Protein AF-M1MCL2-F1 (afdb_monomer_lite)

Sequence (88 aa):
MGKRNSLFAKLKELTGVSYEKIAKEFGVSKQHISQSFSNHLMTYENSNKFMALNILNLKINEYQEEIKKLENFKGEISNVKGGANYEF

pLDDT: mean 83.63, std 17.51, range [36.75, 97.38]

Organism: NCBI:txid931276

Structure (mmCIF, N/CA/C/O backbone):
data_AF-M1MCL2-F1
#
_entry.id   AF-M1MCL2-F1
#
loop_
_atom_site.group_PDB
_atom_site.id
_atom_site.type_symbol
_atom_site.label_atom_id
_atom_site.label_alt_id
_atom_site.label_comp_id
_atom_site.label_asym_id
_atom_site.label_entity_id
_atom_site.label_seq_id
_atom_site.pdbx_PDB_ins_code
_atom_site.Cartn_x
_atom_site.Cartn_y
_atom_site.Cartn_z
_atom_site.occupancy
_atom_site.B_iso_or_equiv
_atom_site.auth_seq_id
_atom_site.auth_comp_id
_atom_site.auth_asym_id
_atom_site.auth_atom_id
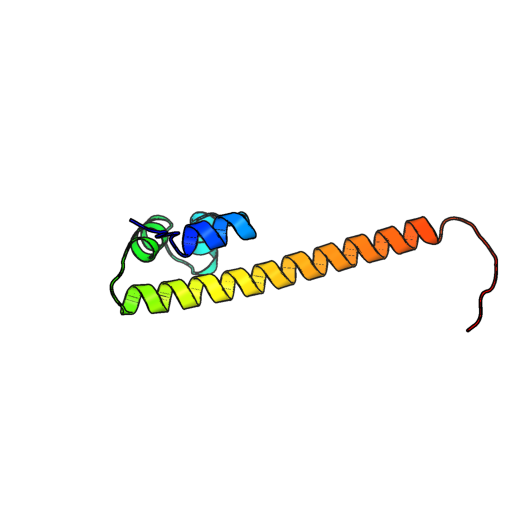_atom_site.pdbx_PDB_model_num
ATOM 1 N N . MET A 1 1 ? 24.825 -11.209 2.442 1.00 39.53 1 MET A N 1
ATOM 2 C CA . MET A 1 1 ? 24.308 -10.198 1.490 1.00 39.53 1 MET A CA 1
ATOM 3 C C . MET A 1 1 ? 23.035 -9.592 2.068 1.00 39.53 1 MET A C 1
ATOM 5 O O . MET A 1 1 ? 22.027 -10.278 2.146 1.00 39.53 1 MET A O 1
ATOM 9 N N . GLY A 1 2 ? 23.105 -8.365 2.589 1.00 39.44 2 GLY A N 1
ATOM 10 C CA . GLY A 1 2 ? 22.012 -7.739 3.340 1.00 39.44 2 GLY A CA 1
ATOM 11 C C . GLY A 1 2 ? 20.897 -7.169 2.454 1.00 39.44 2 GLY A C 1
ATOM 12 O O . GLY A 1 2 ? 21.169 -6.407 1.534 1.00 39.44 2 GLY A O 1
ATOM 13 N N . LYS A 1 3 ? 19.654 -7.559 2.767 1.00 45.38 3 LYS A N 1
ATOM 14 C CA . LYS A 1 3 ? 18.365 -6.873 2.533 1.00 45.38 3 LYS A CA 1
ATOM 15 C C . LYS A 1 3 ? 18.192 -6.109 1.203 1.00 45.38 3 LYS A C 1
ATOM 17 O O . LYS A 1 3 ? 18.134 -4.885 1.195 1.00 45.38 3 LYS A O 1
ATOM 22 N N . ARG A 1 4 ? 17.940 -6.819 0.099 1.00 49.41 4 ARG A N 1
ATOM 23 C CA . ARG A 1 4 ? 17.182 -6.253 -1.038 1.00 49.41 4 ARG A CA 1
ATOM 24 C C . ARG A 1 4 ? 15.709 -6.636 -0.901 1.00 49.41 4 ARG A C 1
ATOM 26 O O . ARG A 1 4 ? 15.222 -7.510 -1.607 1.00 49.41 4 ARG A O 1
ATOM 33 N N . ASN A 1 5 ? 15.009 -6.004 0.040 1.00 57.19 5 ASN A N 1
ATOM 34 C CA . ASN A 1 5 ? 13.548 -5.987 -0.012 1.00 57.19 5 ASN A CA 1
ATOM 35 C C . ASN A 1 5 ? 13.169 -5.111 -1.208 1.00 57.19 5 ASN A C 1
ATOM 37 O O . ASN A 1 5 ? 13.410 -3.906 -1.179 1.00 57.19 5 ASN A O 1
ATOM 41 N N . SER A 1 6 ? 12.650 -5.715 -2.280 1.00 78.94 6 SER A N 1
ATOM 42 C CA . SER A 1 6 ? 12.150 -4.959 -3.428 1.00 78.94 6 SER A CA 1
ATOM 43 C C . SER A 1 6 ? 11.072 -3.985 -2.943 1.00 78.94 6 SER A C 1
ATOM 45 O O . SER A 1 6 ? 10.270 -4.326 -2.074 1.00 78.94 6 SER A O 1
ATOM 47 N N . LEU A 1 7 ? 11.057 -2.758 -3.473 1.00 87.31 7 LEU A N 1
ATOM 48 C CA . LEU A 1 7 ? 10.061 -1.730 -3.133 1.00 87.31 7 LEU A CA 1
ATOM 49 C C . LEU A 1 7 ? 8.632 -2.300 -3.147 1.00 87.31 7 LEU A C 1
ATOM 51 O O . LEU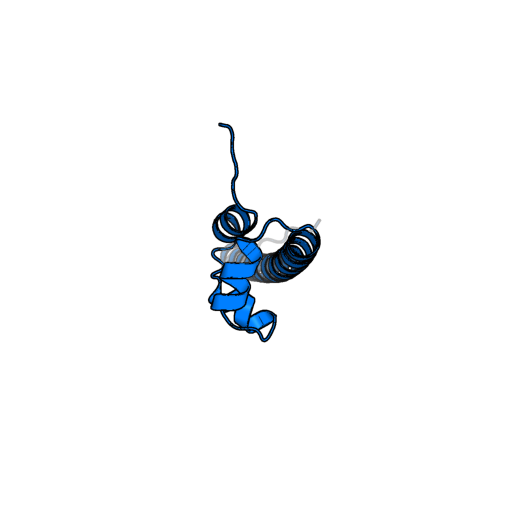 A 1 7 ? 7.832 -2.023 -2.257 1.00 87.31 7 LEU A O 1
ATOM 55 N N . PHE A 1 8 ? 8.353 -3.174 -4.117 1.00 88.94 8 PHE A N 1
ATOM 56 C CA . PHE A 1 8 ? 7.092 -3.894 -4.208 1.00 88.94 8 PHE A CA 1
ATOM 57 C C . PHE A 1 8 ? 6.827 -4.837 -3.028 1.00 88.94 8 PHE A C 1
ATOM 59 O O . PHE A 1 8 ? 5.704 -4.876 -2.544 1.00 88.94 8 PHE A O 1
ATOM 66 N N . ALA A 1 9 ? 7.822 -5.589 -2.544 1.00 89.44 9 ALA A N 1
ATOM 67 C CA . ALA A 1 9 ? 7.637 -6.484 -1.402 1.00 89.44 9 ALA A CA 1
ATOM 68 C C . ALA A 1 9 ? 7.186 -5.710 -0.157 1.00 89.44 9 ALA A C 1
ATOM 70 O O . ALA A 1 9 ? 6.222 -6.109 0.490 1.00 89.44 9 ALA A O 1
ATOM 71 N N . LYS A 1 10 ? 7.819 -4.560 0.116 1.00 91.12 10 LYS A N 1
ATOM 72 C CA . LYS A 1 10 ? 7.430 -3.666 1.217 1.00 91.12 10 LYS A CA 1
ATOM 73 C C . LYS A 1 10 ? 6.030 -3.081 1.000 1.00 91.12 10 LYS A C 1
ATOM 75 O O . LYS A 1 10 ? 5.221 -3.052 1.922 1.00 91.12 10 LYS A O 1
ATOM 80 N N . LEU A 1 11 ? 5.734 -2.633 -0.221 1.00 91.25 11 LEU A N 1
ATOM 81 C CA . LEU A 1 11 ? 4.419 -2.100 -0.575 1.00 91.25 11 LEU A CA 1
ATOM 82 C C . LEU A 1 11 ? 3.319 -3.153 -0.369 1.00 91.25 11 LEU A C 1
ATOM 84 O O . LEU A 1 11 ? 2.299 -2.863 0.252 1.00 91.25 11 LEU A O 1
ATOM 88 N N . LYS A 1 12 ? 3.545 -4.384 -0.835 1.00 91.50 12 LYS A N 1
ATOM 89 C CA . LYS A 1 12 ? 2.631 -5.519 -0.679 1.00 91.50 12 LYS A CA 1
ATOM 90 C C . LYS A 1 12 ? 2.439 -5.901 0.787 1.00 91.50 12 LYS A C 1
ATOM 92 O O . LYS A 1 12 ? 1.307 -6.129 1.190 1.00 91.50 12 LYS A O 1
ATOM 97 N N . GLU A 1 13 ? 3.514 -5.955 1.570 1.00 92.88 13 GLU A N 1
ATOM 98 C CA . GLU A 1 13 ? 3.468 -6.244 3.010 1.00 92.88 13 GLU A CA 1
ATOM 99 C C . GLU A 1 13 ? 2.556 -5.257 3.755 1.00 92.88 13 GLU A C 1
ATOM 101 O O . GLU A 1 13 ? 1.720 -5.675 4.548 1.00 92.88 13 GLU A O 1
ATOM 106 N N . LEU A 1 14 ? 2.673 -3.957 3.464 1.00 91.56 14 LEU A N 1
ATOM 107 C CA . LEU A 1 14 ? 1.932 -2.906 4.172 1.00 91.56 14 LEU A CA 1
ATOM 108 C C . LEU A 1 14 ? 0.488 -2.721 3.689 1.00 91.56 14 LEU A C 1
ATOM 110 O O . LEU A 1 14 ? -0.382 -2.310 4.453 1.00 91.56 14 LEU A O 1
ATOM 114 N N . THR A 1 15 ? 0.233 -2.953 2.402 1.00 91.69 15 THR A N 1
ATOM 115 C CA . THR A 1 15 ? -1.044 -2.571 1.771 1.00 91.69 15 THR A CA 1
ATOM 116 C C . THR A 1 15 ? -1.863 -3.749 1.254 1.00 91.69 15 THR A C 1
ATOM 118 O O . THR A 1 15 ? -2.998 -3.559 0.814 1.00 91.69 15 THR A O 1
ATOM 121 N N . GLY A 1 16 ? -1.279 -4.950 1.219 1.00 92.12 16 GLY A N 1
ATOM 122 C CA . GLY A 1 16 ? -1.859 -6.124 0.567 1.00 92.12 16 GLY A CA 1
ATOM 123 C C . GLY A 1 16 ? -1.998 -5.991 -0.955 1.00 92.12 16 GLY A C 1
ATOM 124 O O . GLY A 1 16 ? -2.632 -6.837 -1.583 1.00 92.12 16 GLY A O 1
ATOM 125 N N . VAL A 1 17 ? -1.447 -4.936 -1.570 1.00 92.12 17 VAL A N 1
ATOM 126 C CA . VAL A 1 17 ? -1.665 -4.650 -2.991 1.00 92.12 17 VAL A CA 1
ATOM 127 C C . VAL A 1 17 ? -1.004 -5.700 -3.888 1.00 92.12 17 VAL A C 1
ATOM 129 O O . VAL A 1 17 ? 0.134 -6.125 -3.669 1.00 92.12 17 VAL A O 1
ATOM 132 N N . SER A 1 18 ? -1.726 -6.119 -4.926 1.00 91.75 18 SER A N 1
ATOM 133 C CA . SER A 1 18 ? -1.222 -7.021 -5.958 1.00 91.75 18 SER A CA 1
ATOM 134 C C . SER A 1 18 ? -0.724 -6.249 -7.181 1.00 91.75 18 SER A C 1
ATOM 136 O O . SER A 1 18 ? -1.089 -5.090 -7.396 1.00 91.75 18 SER A O 1
ATOM 138 N N . TYR A 1 19 ? 0.074 -6.905 -8.027 1.00 90.62 19 TYR A N 1
ATOM 139 C CA . TYR A 1 19 ? 0.489 -6.321 -9.304 1.00 90.62 19 TYR A CA 1
ATOM 140 C C . TYR A 1 19 ? -0.706 -5.973 -10.197 1.00 90.62 19 TYR A C 1
ATOM 142 O O . TYR A 1 19 ? -0.656 -4.987 -10.919 1.00 90.62 19 TYR A O 1
ATOM 150 N N . GLU A 1 20 ? -1.789 -6.745 -10.125 1.00 92.56 20 GLU A N 1
ATOM 151 C CA . GLU A 1 20 ? -3.033 -6.511 -10.856 1.00 92.56 20 GLU A CA 1
ATOM 152 C C . GLU A 1 20 ? -3.719 -5.211 -10.433 1.00 92.56 20 GLU A C 1
ATOM 154 O O . GLU A 1 20 ? -4.181 -4.468 -11.296 1.00 92.56 20 GLU A O 1
ATOM 159 N N . LYS A 1 21 ? -3.769 -4.909 -9.125 1.00 91.00 21 LYS A N 1
ATOM 160 C CA . LYS A 1 21 ? -4.384 -3.663 -8.639 1.00 91.00 21 LYS A CA 1
ATOM 161 C C . LYS A 1 21 ? -3.571 -2.448 -9.091 1.00 91.00 21 LYS A C 1
ATOM 163 O O . LYS A 1 21 ? -4.159 -1.486 -9.569 1.00 91.00 21 LYS A O 1
ATOM 168 N N . ILE A 1 22 ? -2.238 -2.526 -9.027 1.00 91.56 22 ILE A N 1
ATOM 169 C CA . ILE A 1 22 ? -1.359 -1.468 -9.553 1.00 91.56 22 ILE A CA 1
ATOM 170 C C . ILE A 1 22 ? -1.554 -1.319 -11.068 1.00 91.56 22 ILE A C 1
ATOM 172 O O . ILE A 1 22 ? -1.774 -0.223 -11.560 1.00 91.56 22 ILE A O 1
ATOM 176 N N . ALA A 1 23 ? -1.530 -2.421 -11.817 1.00 93.38 23 ALA A N 1
ATOM 177 C CA . ALA A 1 23 ? -1.697 -2.403 -13.267 1.00 93.38 23 ALA A CA 1
ATOM 178 C C . ALA A 1 23 ? -3.015 -1.737 -13.695 1.00 93.38 23 ALA A C 1
ATOM 180 O O . ALA A 1 23 ? -3.022 -0.915 -14.608 1.00 93.38 23 ALA A O 1
ATOM 181 N N . LYS A 1 24 ? -4.109 -2.040 -12.983 1.00 93.94 24 LYS A N 1
ATOM 182 C CA . LYS A 1 24 ? -5.419 -1.422 -13.204 1.00 93.94 24 LYS A CA 1
ATOM 183 C C . LYS A 1 24 ? -5.406 0.084 -12.931 1.00 93.94 24 LYS A C 1
ATOM 185 O O . LYS A 1 24 ? -5.964 0.824 -13.730 1.00 93.94 24 LYS A O 1
ATOM 190 N N . GLU A 1 25 ? -4.764 0.519 -11.848 1.00 92.38 25 GLU A N 1
ATOM 191 C CA . GLU A 1 25 ? -4.664 1.939 -11.482 1.00 92.38 25 GLU A CA 1
ATOM 192 C C . GLU A 1 25 ? -3.928 2.759 -12.550 1.00 92.38 25 GLU A C 1
ATOM 194 O O . GLU A 1 25 ? -4.343 3.856 -12.904 1.00 92.38 25 GLU A O 1
ATOM 199 N N . PHE A 1 26 ? -2.856 2.198 -13.113 1.00 91.81 26 PHE A N 1
ATOM 200 C CA . PHE A 1 26 ? -2.012 2.888 -14.091 1.00 91.81 26 PHE A CA 1
ATOM 201 C C . PHE A 1 26 ? -2.374 2.592 -15.553 1.00 91.81 26 PHE A C 1
ATOM 203 O O . PHE A 1 26 ? -1.686 3.067 -16.453 1.00 91.81 26 PHE A O 1
ATOM 210 N N . GLY A 1 27 ? -3.427 1.811 -15.816 1.00 92.81 27 GLY A N 1
ATOM 211 C CA . GLY A 1 27 ? -3.864 1.486 -17.178 1.00 92.81 27 GLY A CA 1
ATOM 212 C C . GLY A 1 27 ? -2.844 0.677 -17.991 1.00 92.81 27 GLY A C 1
ATOM 213 O O . GLY A 1 27 ? -2.765 0.825 -19.208 1.00 92.81 27 GLY A O 1
ATOM 214 N N . VAL A 1 28 ? -2.050 -0.171 -17.333 1.00 92.69 28 VAL A N 1
ATOM 215 C CA . VAL A 1 28 ? -0.999 -0.993 -17.961 1.00 92.69 28 VAL A CA 1
ATOM 216 C C . VAL A 1 28 ? -1.217 -2.482 -17.696 1.00 92.69 28 VAL A C 1
ATOM 218 O O . VAL A 1 28 ? -2.095 -2.880 -16.935 1.00 92.69 28 VAL A O 1
ATOM 221 N N . SER A 1 29 ? -0.414 -3.347 -18.322 1.00 94.31 29 SER A N 1
ATOM 222 C CA . SER A 1 29 ? -0.488 -4.789 -18.076 1.00 94.31 29 SER A CA 1
ATOM 223 C C . SER A 1 29 ? 0.193 -5.190 -16.762 1.00 94.31 29 SER A C 1
ATOM 225 O O . SER A 1 29 ? 1.183 -4.594 -16.329 1.00 94.31 29 SER A O 1
ATOM 227 N N . LYS A 1 30 ? -0.287 -6.275 -16.141 1.00 92.75 30 LYS A N 1
ATOM 228 C CA . LYS A 1 30 ? 0.363 -6.882 -14.966 1.00 92.75 30 LYS A CA 1
ATOM 229 C C . LYS A 1 30 ? 1.816 -7.262 -15.265 1.00 92.75 30 LYS A C 1
ATOM 231 O O . LYS A 1 30 ? 2.688 -7.079 -14.418 1.00 92.75 30 LYS A O 1
ATOM 236 N N . GLN A 1 31 ? 2.077 -7.794 -16.462 1.00 92.19 31 GLN A N 1
ATOM 237 C CA . GLN A 1 31 ? 3.419 -8.169 -16.904 1.00 92.19 31 GLN A CA 1
ATOM 238 C C . GLN A 1 31 ? 4.343 -6.950 -16.924 1.00 92.19 31 GLN A C 1
ATOM 240 O O . GLN A 1 31 ? 5.462 -7.048 -16.428 1.00 92.19 31 GLN A O 1
ATOM 245 N N . HIS A 1 32 ? 3.857 -5.803 -17.411 1.00 90.38 32 HIS A N 1
ATOM 246 C CA . HIS A 1 32 ? 4.619 -4.557 -17.423 1.00 90.38 32 HIS A CA 1
ATOM 247 C C . HIS A 1 32 ? 5.004 -4.114 -16.008 1.00 90.38 32 HIS A C 1
ATOM 249 O O . HIS A 1 32 ? 6.175 -3.850 -15.753 1.00 90.38 32 HIS A O 1
ATOM 255 N N . ILE A 1 33 ? 4.062 -4.123 -15.059 1.00 90.56 33 ILE A N 1
ATOM 256 C CA . ILE A 1 33 ? 4.359 -3.796 -13.655 1.00 90.56 33 ILE A CA 1
ATOM 257 C C . ILE A 1 33 ? 5.381 -4.779 -13.067 1.00 90.56 33 ILE A C 1
ATOM 259 O O . ILE A 1 33 ? 6.367 -4.360 -12.464 1.00 90.56 33 ILE A O 1
ATOM 263 N N . SER A 1 34 ? 5.185 -6.085 -13.264 1.00 88.69 34 SER A N 1
ATOM 264 C CA . SER A 1 34 ? 6.105 -7.108 -12.754 1.00 88.69 34 SER A CA 1
ATOM 265 C C . SER A 1 34 ? 7.524 -6.928 -13.299 1.00 88.69 34 SER A C 1
ATOM 267 O O . SER A 1 34 ? 8.493 -7.048 -12.548 1.00 88.69 34 SER A O 1
ATOM 269 N N . GLN A 1 35 ? 7.656 -6.636 -14.594 1.00 89.19 35 GLN A N 1
ATOM 270 C CA . GLN A 1 35 ? 8.943 -6.380 -15.239 1.00 89.19 35 GLN A CA 1
ATOM 271 C C . GLN A 1 35 ? 9.558 -5.073 -14.739 1.00 89.19 35 GLN A C 1
ATOM 273 O O . GLN A 1 35 ? 10.738 -5.051 -14.399 1.00 89.19 35 GLN A O 1
ATOM 278 N N . SER A 1 36 ? 8.755 -4.013 -14.618 1.00 87.94 36 SER A N 1
ATOM 279 C CA . SER A 1 36 ? 9.198 -2.700 -14.151 1.00 87.94 36 SER A CA 1
ATOM 280 C C . SER A 1 36 ? 9.771 -2.768 -12.739 1.00 87.94 36 SER A C 1
ATOM 282 O O . SER A 1 36 ? 10.910 -2.364 -12.521 1.00 87.94 36 SER A O 1
ATOM 284 N N . PHE A 1 37 ? 9.043 -3.358 -11.786 1.00 86.69 37 PHE A N 1
ATOM 285 C CA . PHE A 1 37 ? 9.490 -3.495 -10.393 1.00 86.69 37 PHE A CA 1
ATOM 286 C C . PHE A 1 37 ? 10.675 -4.453 -10.205 1.00 86.69 37 PHE A C 1
ATOM 288 O O . PHE A 1 37 ? 11.311 -4.430 -9.149 1.00 86.69 37 PHE A O 1
ATOM 295 N N . SER A 1 38 ? 10.983 -5.269 -11.216 1.00 85.44 38 SER A N 1
ATOM 296 C CA . SER A 1 38 ? 12.171 -6.133 -11.254 1.00 85.44 38 SER A CA 1
ATOM 297 C C . SER A 1 38 ? 13.355 -5.480 -11.982 1.00 85.44 38 SER A C 1
ATOM 299 O O . SER A 1 38 ? 14.444 -6.049 -12.010 1.00 85.44 38 SER A O 1
ATOM 301 N N . ASN A 1 39 ? 13.158 -4.298 -12.575 1.00 82.88 39 ASN A N 1
ATOM 302 C CA . ASN A 1 39 ? 14.169 -3.568 -13.327 1.00 82.88 39 ASN A CA 1
ATOM 303 C C . ASN A 1 39 ? 14.819 -2.482 -12.452 1.00 82.88 39 ASN A C 1
ATOM 305 O O . ASN A 1 39 ? 14.138 -1.698 -11.791 1.00 82.88 39 ASN A O 1
ATOM 309 N N . HIS A 1 40 ? 16.153 -2.446 -12.454 1.00 76.50 40 HIS A N 1
ATOM 310 C CA . HIS A 1 40 ? 16.970 -1.556 -11.622 1.00 76.50 40 HIS A CA 1
ATOM 311 C C . HIS A 1 40 ? 17.608 -0.397 -12.398 1.00 76.50 40 HIS A C 1
ATOM 313 O O . HIS A 1 40 ? 18.422 0.338 -11.846 1.00 76.50 40 HIS A O 1
ATOM 319 N N . LEU A 1 41 ? 17.267 -0.223 -13.676 1.00 82.88 41 LEU A N 1
ATOM 320 C CA . LEU A 1 41 ? 17.654 0.975 -14.412 1.00 82.88 41 LEU A CA 1
ATOM 321 C C . LEU A 1 41 ? 16.985 2.208 -13.785 1.00 82.88 41 LEU A C 1
ATOM 323 O O . LEU A 1 41 ? 15.819 2.166 -13.395 1.00 82.88 41 LEU A O 1
ATOM 327 N N . MET A 1 42 ? 17.711 3.326 -13.733 1.00 78.19 42 MET A N 1
ATOM 328 C CA . MET A 1 42 ? 17.293 4.551 -13.034 1.00 78.19 42 MET A CA 1
ATOM 329 C C . MET A 1 42 ? 15.911 5.074 -13.468 1.00 78.19 42 MET A C 1
ATOM 331 O O . MET A 1 42 ? 15.131 5.551 -12.644 1.00 78.19 42 MET A O 1
ATOM 335 N N . THR A 1 43 ? 15.575 4.953 -14.755 1.00 79.56 43 THR A N 1
ATOM 336 C CA . THR A 1 43 ? 14.258 5.334 -15.294 1.00 79.56 43 THR A CA 1
ATOM 337 C C . THR A 1 43 ? 13.128 4.481 -14.717 1.00 79.56 43 THR A C 1
ATOM 339 O O . THR A 1 43 ? 12.091 5.016 -14.321 1.00 79.56 43 THR A O 1
ATOM 342 N N . TYR A 1 44 ? 13.346 3.172 -14.599 1.00 82.38 44 TYR A N 1
ATOM 343 C CA . TYR A 1 44 ? 12.400 2.246 -13.981 1.00 82.38 44 TYR A CA 1
ATOM 344 C C . TYR A 1 44 ? 12.321 2.463 -12.472 1.00 82.38 44 TYR A C 1
ATOM 346 O O . TYR A 1 44 ? 11.231 2.431 -11.917 1.00 82.38 44 TYR A O 1
ATOM 354 N N . GLU A 1 45 ? 13.431 2.767 -11.799 1.00 84.81 45 GLU A N 1
ATOM 355 C CA . GLU A 1 45 ? 13.422 3.056 -10.363 1.00 84.81 45 GLU A CA 1
ATOM 356 C C . GLU A 1 45 ? 12.566 4.287 -10.025 1.00 84.81 45 GLU A C 1
ATOM 358 O O . GLU A 1 45 ? 11.725 4.223 -9.127 1.00 84.81 45 GLU A O 1
ATOM 363 N N . ASN A 1 46 ? 12.723 5.386 -10.769 1.00 87.25 46 ASN A N 1
ATOM 364 C CA . ASN A 1 46 ? 11.908 6.588 -10.577 1.00 87.25 46 ASN A CA 1
ATOM 365 C C . ASN A 1 46 ? 10.429 6.331 -10.894 1.00 87.25 46 ASN A C 1
ATOM 367 O O . ASN A 1 46 ? 9.558 6.746 -10.129 1.00 87.25 46 ASN A O 1
ATOM 371 N N . SER A 1 47 ? 10.143 5.591 -11.969 1.00 88.25 47 SER A N 1
ATOM 372 C CA . SER A 1 47 ? 8.776 5.191 -12.322 1.00 88.25 47 SER A CA 1
ATOM 373 C C . SER A 1 47 ? 8.138 4.309 -11.237 1.00 88.25 47 SER A C 1
ATOM 375 O O . SER A 1 47 ? 7.026 4.576 -10.785 1.00 88.25 47 SER A O 1
ATOM 377 N N . ASN A 1 48 ? 8.870 3.319 -10.720 1.00 90.00 48 ASN A N 1
ATOM 378 C CA . ASN A 1 48 ? 8.424 2.440 -9.637 1.00 90.00 48 ASN A CA 1
ATOM 379 C C . ASN A 1 48 ? 8.173 3.204 -8.332 1.00 90.00 48 ASN A C 1
ATOM 381 O O . ASN A 1 48 ? 7.194 2.921 -7.641 1.00 90.00 48 ASN A O 1
ATOM 385 N N . LYS A 1 49 ? 9.024 4.183 -7.993 1.00 91.62 49 LYS A N 1
ATOM 386 C CA . LYS A 1 49 ? 8.815 5.070 -6.837 1.00 91.62 49 LYS A CA 1
ATOM 387 C C . LYS A 1 49 ? 7.542 5.893 -6.998 1.00 91.62 49 LYS A C 1
ATOM 389 O O . LYS A 1 49 ? 6.734 5.925 -6.075 1.00 91.62 49 LYS A O 1
ATOM 394 N N . PHE A 1 50 ? 7.337 6.501 -8.166 1.00 92.38 50 PHE A N 1
ATOM 395 C CA . PHE A 1 50 ? 6.121 7.259 -8.467 1.00 92.38 50 PHE A CA 1
ATOM 396 C C . PHE A 1 50 ? 4.864 6.386 -8.352 1.00 92.38 50 PHE A C 1
ATOM 398 O O . PHE A 1 50 ? 3.907 6.762 -7.676 1.00 92.38 50 PHE A O 1
ATOM 405 N N . MET A 1 51 ? 4.887 5.189 -8.944 1.00 92.31 51 MET A N 1
ATOM 406 C CA . MET A 1 51 ? 3.780 4.239 -8.838 1.00 92.31 51 MET A CA 1
ATOM 407 C C . MET A 1 51 ? 3.502 3.844 -7.384 1.00 92.31 51 MET A C 1
ATOM 409 O O . MET A 1 51 ? 2.357 3.886 -6.938 1.00 92.31 51 MET A O 1
ATOM 413 N N . ALA A 1 52 ? 4.542 3.499 -6.619 1.00 92.88 52 ALA A N 1
ATOM 414 C CA . ALA A 1 52 ? 4.397 3.103 -5.222 1.00 92.88 52 ALA A CA 1
ATOM 415 C C . ALA A 1 52 ? 3.849 4.236 -4.339 1.00 92.88 52 ALA A C 1
ATOM 417 O O . ALA A 1 52 ? 2.993 3.976 -3.498 1.00 92.88 52 ALA A O 1
ATOM 418 N N . LEU A 1 53 ? 4.300 5.479 -4.540 1.00 94.81 53 LEU A N 1
ATOM 419 C CA . LEU A 1 53 ? 3.820 6.644 -3.788 1.00 94.81 53 LEU A CA 1
ATOM 420 C C . LEU A 1 53 ? 2.330 6.905 -4.019 1.00 94.81 53 LEU A C 1
ATOM 422 O O . LEU A 1 53 ? 1.590 7.097 -3.060 1.00 94.81 53 LEU A O 1
ATOM 426 N N . ASN A 1 54 ? 1.873 6.854 -5.270 1.00 95.00 54 ASN A N 1
ATOM 427 C CA . ASN A 1 54 ? 0.452 7.013 -5.584 1.00 95.00 54 ASN A CA 1
ATOM 428 C C . ASN A 1 54 ? -0.403 5.922 -4.926 1.00 95.00 54 ASN A C 1
ATOM 430 O O . ASN A 1 54 ? -1.407 6.228 -4.290 1.00 95.00 54 ASN A O 1
ATOM 434 N N . ILE A 1 55 ? 0.029 4.660 -5.000 1.00 94.62 55 ILE A N 1
ATOM 435 C CA . ILE A 1 55 ? -0.679 3.548 -4.349 1.00 94.62 55 ILE A CA 1
ATOM 436 C C . ILE A 1 55 ? -0.701 3.714 -2.827 1.00 94.62 55 ILE A C 1
ATOM 438 O O . ILE A 1 55 ? -1.724 3.436 -2.204 1.00 94.62 55 ILE A O 1
ATOM 442 N N . LEU A 1 56 ? 0.396 4.180 -2.222 1.00 95.44 56 LEU A N 1
ATOM 443 C CA . LEU A 1 56 ? 0.440 4.475 -0.790 1.00 95.44 56 LEU A CA 1
ATOM 444 C C . LEU A 1 56 ? -0.554 5.570 -0.414 1.00 95.44 56 LEU A C 1
ATOM 446 O O . LEU A 1 56 ? -1.296 5.383 0.542 1.00 95.44 56 LEU A O 1
ATOM 450 N N . ASN A 1 57 ? -0.622 6.663 -1.173 1.00 95.81 57 ASN A N 1
ATOM 451 C CA . ASN A 1 57 ? -1.577 7.741 -0.914 1.00 95.81 57 ASN A CA 1
ATOM 452 C C . ASN A 1 57 ? -3.026 7.245 -1.000 1.00 95.81 57 ASN A C 1
ATOM 454 O O . ASN A 1 57 ? -3.820 7.515 -0.103 1.00 95.81 57 ASN A O 1
ATOM 458 N N . LEU A 1 58 ? -3.355 6.456 -2.029 1.00 94.25 58 LEU A N 1
ATOM 459 C CA . LEU A 1 58 ? -4.678 5.837 -2.156 1.00 94.25 58 LEU A CA 1
ATOM 460 C C . LEU A 1 58 ? -4.999 4.954 -0.947 1.00 94.25 58 LEU A C 1
ATOM 462 O O . LEU A 1 58 ? -6.078 5.050 -0.373 1.00 94.25 58 LEU A O 1
ATOM 466 N N . LYS A 1 59 ? -4.042 4.127 -0.523 1.00 95.00 59 LYS A N 1
ATOM 467 C CA . LYS A 1 59 ? -4.202 3.230 0.625 1.00 95.00 59 LYS A CA 1
ATOM 468 C C . LYS A 1 59 ? -4.322 3.961 1.957 1.00 95.00 59 LYS A C 1
ATOM 470 O O . LYS A 1 59 ? -5.100 3.536 2.801 1.00 95.00 59 LYS A O 1
ATOM 475 N N . ILE A 1 60 ? -3.588 5.056 2.141 1.00 96.25 60 ILE A N 1
ATOM 476 C CA . ILE A 1 60 ? -3.714 5.919 3.319 1.00 96.25 60 ILE A CA 1
ATOM 477 C C . ILE A 1 60 ? -5.129 6.492 3.391 1.00 96.25 60 ILE A C 1
ATOM 479 O O . ILE A 1 60 ? -5.745 6.422 4.450 1.00 96.25 60 ILE A O 1
ATOM 483 N N . ASN A 1 61 ? -5.665 6.981 2.271 1.00 96.06 61 ASN A N 1
ATOM 484 C CA . ASN A 1 61 ? -7.031 7.499 2.219 1.00 96.06 61 ASN A CA 1
ATOM 485 C C . ASN A 1 61 ? -8.067 6.396 2.507 1.00 96.06 61 ASN A C 1
ATOM 487 O O . ASN A 1 61 ? -8.946 6.607 3.338 1.00 96.06 61 ASN A O 1
ATOM 491 N N . GLU A 1 62 ? -7.924 5.207 1.898 1.00 94.88 62 GLU A N 1
ATOM 492 C CA . GLU A 1 62 ? -8.774 4.034 2.189 1.00 94.88 62 GLU A CA 1
ATOM 493 C C . GLU A 1 62 ? -8.784 3.732 3.706 1.00 94.88 62 GLU A C 1
ATOM 495 O O . GLU A 1 62 ? -9.847 3.616 4.316 1.00 94.88 62 GLU A O 1
ATOM 500 N N . TYR A 1 63 ? -7.610 3.679 4.347 1.00 95.62 63 TYR A N 1
ATOM 501 C CA . TYR A 1 63 ? -7.507 3.400 5.783 1.00 95.62 63 TYR A CA 1
ATOM 502 C C . TYR A 1 63 ? -8.059 4.522 6.668 1.00 95.62 63 TYR A C 1
ATOM 504 O O . TYR A 1 63 ? -8.655 4.240 7.705 1.00 95.62 63 TYR A O 1
ATOM 512 N N . GLN A 1 64 ? -7.901 5.789 6.283 1.00 97.38 64 GLN A N 1
ATOM 513 C CA . GLN A 1 64 ? -8.495 6.911 7.017 1.00 97.38 64 GLN A CA 1
ATOM 514 C C . GLN A 1 64 ? -10.027 6.851 7.001 1.00 97.38 64 GLN A C 1
ATOM 516 O O . GLN A 1 64 ? -10.667 7.102 8.023 1.00 97.38 64 GLN A O 1
ATOM 521 N N . GLU A 1 65 ? -10.628 6.473 5.871 1.00 96.75 65 GLU A N 1
ATOM 522 C CA . GLU A 1 65 ? -12.075 6.270 5.783 1.00 96.75 65 GLU A CA 1
ATOM 523 C C . GLU A 1 65 ? -12.551 5.091 6.639 1.00 96.75 65 GLU A C 1
ATOM 525 O O . GLU A 1 65 ? -13.595 5.182 7.290 1.00 96.75 65 GLU A O 1
ATOM 530 N N . GLU A 1 66 ? -11.799 3.988 6.663 1.00 96.44 66 GLU A N 1
ATOM 531 C CA . GLU A 1 66 ? -12.095 2.834 7.517 1.00 96.44 66 GLU A CA 1
ATOM 532 C C . GLU A 1 66 ? -12.015 3.192 9.004 1.00 96.44 66 GLU A C 1
ATOM 534 O O . GLU A 1 66 ? -12.945 2.887 9.752 1.00 96.44 66 GLU A O 1
ATOM 539 N N . ILE A 1 67 ? -10.965 3.906 9.423 1.00 97.00 67 ILE A N 1
ATOM 540 C CA . ILE A 1 67 ? -10.825 4.412 10.795 1.00 97.00 67 ILE A CA 1
ATOM 541 C C . ILE A 1 67 ? -12.033 5.274 11.162 1.00 97.00 67 ILE A C 1
ATOM 543 O O . ILE A 1 67 ? -12.659 5.028 12.189 1.00 97.00 67 ILE A O 1
ATOM 547 N N . LYS A 1 68 ? -12.435 6.210 10.294 1.00 96.19 68 LYS A N 1
ATOM 548 C CA . LYS A 1 68 ? -13.602 7.069 10.533 1.00 96.19 68 LYS A CA 1
ATOM 549 C C . LYS A 1 68 ? -14.894 6.264 10.718 1.00 96.19 68 LYS A C 1
ATOM 551 O O . LYS A 1 68 ? -15.698 6.574 11.594 1.00 96.19 68 LYS A O 1
ATOM 556 N N . LYS A 1 69 ? -15.113 5.216 9.914 1.00 96.50 69 LYS A N 1
ATOM 557 C CA . LYS A 1 69 ? -16.280 4.325 10.063 1.00 96.50 69 LYS A CA 1
ATOM 558 C C . LYS A 1 69 ? -16.253 3.582 11.400 1.00 96.50 69 LYS A C 1
ATOM 560 O O . LYS A 1 69 ? -17.287 3.483 12.057 1.00 96.50 69 LYS A O 1
ATOM 565 N N . LEU A 1 70 ? -15.085 3.091 11.811 1.00 96.69 70 LEU A N 1
ATOM 566 C CA . LEU A 1 70 ? -14.910 2.405 13.092 1.00 96.69 70 LEU A CA 1
ATOM 567 C C . LEU A 1 70 ? -15.101 3.350 14.284 1.00 96.69 70 LEU A C 1
ATOM 569 O O . LEU A 1 70 ? -15.730 2.965 15.265 1.00 96.69 70 LEU A O 1
ATOM 573 N N . GLU A 1 71 ? -14.604 4.584 14.204 1.00 95.69 71 GLU A N 1
ATOM 574 C CA . GLU A 1 71 ? -14.812 5.615 15.226 1.00 95.69 71 GLU A CA 1
ATOM 575 C C . GLU A 1 71 ? -16.289 5.986 15.367 1.00 95.69 71 GLU A C 1
ATOM 577 O O . GLU A 1 71 ? -16.793 6.045 16.488 1.00 95.69 71 GLU A O 1
ATOM 582 N N . ASN A 1 72 ? -17.002 6.150 14.248 1.00 94.88 72 ASN A N 1
ATOM 583 C CA . ASN A 1 72 ? -18.447 6.379 14.263 1.00 94.88 72 ASN A CA 1
ATOM 584 C C . ASN A 1 72 ? -19.182 5.226 14.954 1.00 94.88 72 ASN A C 1
ATOM 586 O O . ASN A 1 72 ? -19.961 5.459 15.874 1.00 94.88 72 ASN A O 1
ATOM 590 N N . PHE A 1 73 ? -18.878 3.982 14.578 1.00 93.69 73 PHE A N 1
ATOM 591 C CA . PHE A 1 73 ? -19.485 2.802 15.193 1.00 93.69 73 PHE A CA 1
ATOM 592 C C . PHE A 1 73 ? -19.132 2.665 16.684 1.00 93.69 73 PHE A C 1
ATOM 594 O O . PHE A 1 73 ? -19.981 2.323 17.505 1.00 93.69 73 PHE A O 1
ATOM 601 N N . LYS A 1 74 ? -17.898 3.001 17.080 1.00 93.00 74 LYS A N 1
ATOM 602 C CA . LYS A 1 74 ? -17.498 3.088 18.492 1.00 93.00 74 LYS A CA 1
ATOM 603 C C . LYS A 1 74 ? -18.328 4.137 19.238 1.00 93.00 74 LYS A C 1
ATOM 605 O O . LYS A 1 74 ? -18.724 3.885 20.376 1.00 93.00 74 LYS A O 1
ATOM 610 N N . GLY A 1 75 ? -18.601 5.281 18.611 1.00 92.44 75 GLY A N 1
ATOM 611 C CA . GLY A 1 75 ? -19.486 6.321 19.133 1.00 92.44 75 GLY A CA 1
ATOM 612 C C . GLY A 1 75 ? -20.921 5.826 19.301 1.00 92.44 75 GLY A C 1
ATOM 613 O O . GLY A 1 75 ? -21.506 6.022 20.360 1.00 92.44 75 GLY A O 1
ATOM 614 N N . GLU A 1 76 ? -21.460 5.114 18.308 1.00 91.44 76 GLU A N 1
ATOM 615 C CA . GLU A 1 76 ? -22.784 4.485 18.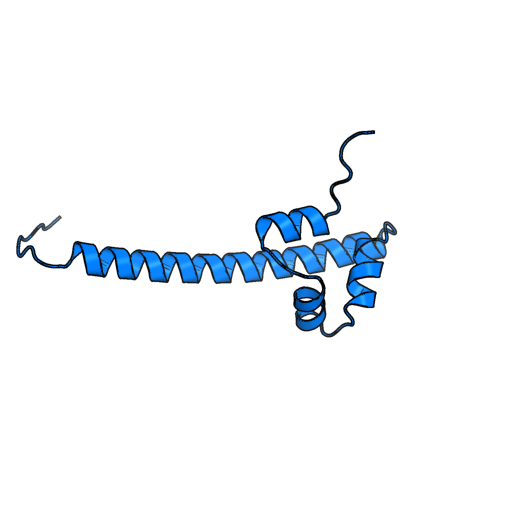380 1.00 91.44 76 GLU A CA 1
ATOM 616 C C . GLU A 1 76 ? -22.878 3.506 19.553 1.00 91.44 76 GLU A C 1
ATOM 618 O O . GLU A 1 76 ? -23.805 3.622 20.349 1.00 91.44 76 GLU A O 1
ATOM 623 N N . ILE A 1 77 ? -21.895 2.608 19.717 1.00 90.88 77 ILE A N 1
ATOM 624 C CA . ILE A 1 77 ? -21.843 1.656 20.840 1.00 90.88 77 ILE A CA 1
ATOM 625 C C . ILE A 1 77 ? -21.736 2.388 22.182 1.00 90.88 77 ILE A C 1
ATOM 627 O O . ILE A 1 77 ? -22.454 2.052 23.123 1.00 90.88 77 ILE A O 1
ATOM 631 N N . SER A 1 78 ? -20.859 3.391 22.277 1.00 86.00 78 SER A N 1
ATOM 632 C CA .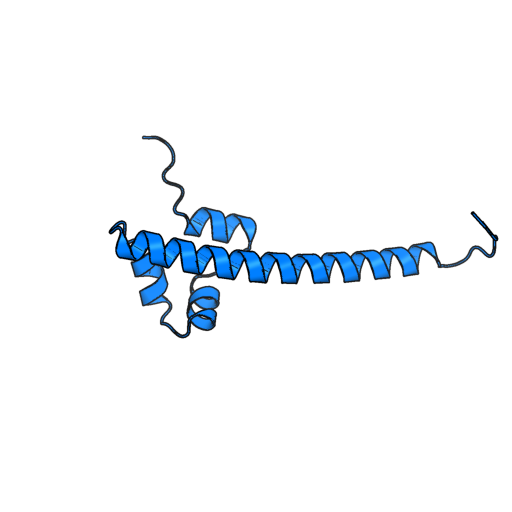 SER A 1 78 ? -20.653 4.167 23.511 1.00 86.00 78 SER A CA 1
ATOM 633 C C . SER A 1 78 ? -21.900 4.971 23.898 1.00 86.00 78 SER A C 1
ATOM 635 O O . SER A 1 78 ? -22.155 5.171 25.081 1.00 86.00 78 SER A O 1
ATOM 637 N N . ASN A 1 79 ? -22.702 5.382 22.911 1.00 67.19 79 ASN A N 1
ATOM 638 C CA . ASN A 1 79 ? -23.946 6.123 23.103 1.00 67.19 79 ASN A CA 1
ATOM 639 C C . ASN A 1 79 ? -25.181 5.226 23.310 1.00 67.19 79 ASN A C 1
ATOM 641 O O . ASN A 1 79 ? -26.296 5.740 23.446 1.00 67.19 79 ASN A O 1
ATOM 645 N N . VAL A 1 80 ? -25.032 3.897 23.406 1.00 57.09 80 VAL A N 1
ATOM 646 C CA . VAL A 1 80 ? -26.143 3.033 23.828 1.00 57.09 80 VAL A CA 1
ATOM 647 C C . VAL A 1 80 ? -26.309 3.111 25.350 1.00 57.09 80 VAL A C 1
ATOM 6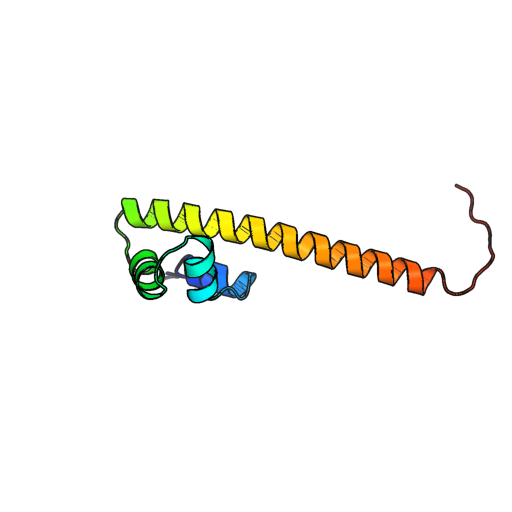49 O O . VAL A 1 80 ? -25.749 2.328 26.108 1.00 57.09 80 VAL A O 1
ATOM 652 N N . LYS A 1 81 ? -27.192 4.033 25.755 1.00 50.12 81 LYS A N 1
ATOM 653 C CA . LYS A 1 81 ? -27.852 4.158 27.068 1.00 50.12 81 LYS A CA 1
ATOM 654 C C . LYS A 1 81 ? -26.982 4.620 28.238 1.00 50.12 81 LYS A C 1
ATOM 656 O O . LYS A 1 81 ? -26.655 3.866 29.147 1.00 50.12 81 LYS A O 1
ATOM 661 N N . GLY A 1 82 ? -26.845 5.935 28.315 1.00 38.50 82 GLY A N 1
ATOM 662 C CA . GLY A 1 82 ? -26.740 6.640 29.583 1.00 38.50 82 GLY A CA 1
ATOM 663 C C . GLY A 1 82 ? -27.141 8.087 29.384 1.00 38.50 82 GLY A C 1
ATOM 664 O O . GLY A 1 82 ? -26.311 8.900 29.004 1.00 38.50 82 GLY A O 1
ATOM 665 N N . GLY A 1 83 ? -28.411 8.415 29.624 1.00 43.22 83 GLY A N 1
ATOM 666 C CA . GLY A 1 83 ? -28.764 9.793 29.929 1.00 43.22 83 GLY A CA 1
ATOM 667 C C . GLY A 1 83 ? -27.971 10.211 31.163 1.00 43.22 83 GLY A C 1
ATOM 668 O O . GLY A 1 83 ? -28.327 9.847 32.276 1.00 43.22 83 GLY A O 1
ATOM 669 N N . ALA A 1 84 ? -26.868 10.909 30.954 1.00 45.19 84 ALA A N 1
ATOM 670 C CA . ALA A 1 84 ? -26.171 11.670 31.968 1.00 45.19 84 ALA A CA 1
ATOM 671 C C . ALA A 1 84 ? -25.405 12.762 31.233 1.00 45.19 84 ALA A C 1
ATOM 673 O O . ALA A 1 84 ? -24.441 12.503 30.516 1.00 45.19 84 ALA A O 1
ATOM 674 N N . ASN A 1 85 ? -25.919 13.977 31.383 1.00 45.03 85 ASN A N 1
ATOM 675 C CA . ASN A 1 85 ? -25.260 15.211 31.007 1.00 45.03 85 ASN A CA 1
ATOM 676 C C . ASN A 1 85 ? -23.806 15.178 31.483 1.00 45.03 85 ASN A C 1
ATOM 678 O O . ASN A 1 85 ? -23.569 15.030 32.680 1.00 45.03 85 ASN A O 1
ATOM 682 N N . TYR A 1 86 ? -22.862 15.387 30.576 1.00 48.47 86 TYR A N 1
ATOM 683 C CA . TYR A 1 86 ? -21.573 15.948 30.950 1.00 48.47 86 TYR A CA 1
ATOM 684 C 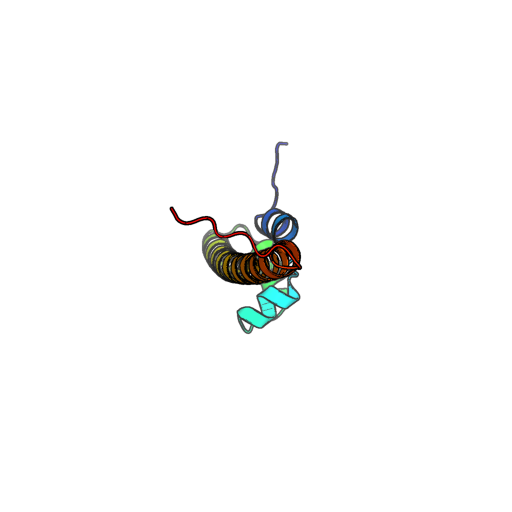C . TYR A 1 86 ? -21.267 17.089 29.990 1.00 48.47 86 TYR A C 1
ATOM 686 O O . TYR A 1 86 ? -20.801 16.888 28.871 1.00 48.47 86 TYR A O 1
ATOM 694 N N . GLU A 1 87 ? -21.638 18.281 30.453 1.00 36.75 87 GLU A N 1
ATOM 695 C CA . GLU A 1 87 ? -21.122 19.558 29.977 1.00 36.75 87 GLU A CA 1
ATOM 696 C C . GLU A 1 87 ? -19.627 19.636 30.316 1.00 36.75 87 GLU A C 1
ATOM 698 O O . GLU A 1 87 ? -19.224 19.309 31.437 1.00 36.75 87 GLU A O 1
ATOM 703 N N . PHE A 1 88 ? -18.827 20.083 29.353 1.00 40.59 88 PHE A N 1
ATOM 704 C CA . PHE A 1 88 ? -17.551 20.750 29.591 1.00 40.59 88 PHE A CA 1
ATOM 705 C C . PHE A 1 88 ? -17.547 22.051 28.797 1.00 40.59 88 PHE A C 1
ATOM 707 O O . PHE A 1 88 ? -18.005 22.017 27.630 1.00 40.59 88 PHE A O 1
#

Foldseek 3Di:
DDDPPQLVNVLCVVQVDALVNLCVVVVHDSVVSVVLSVDDPPVSVVVNVVSSVVSVVVSVVVVVVVVVVVVVVVVVVVPPDDPDDDDD

Radius of gyration: 20.28 Å; chains: 1; bounding box: 53×31×50 Å

Secondary structure (DSSP, 8-state):
------HHHHHHHHH---HHHHHHHHTS-HHHHHHHHT--SHHHHHHHHHHHHHHHHHHHHHHHHHHHHHHHHHHHHHTSS-------